Protein AF-A0A258CF89-F1 (afdb_monomer)

Mean predicted aligned error: 14.74 Å

Solvent-accessible surface area (backbone atoms only — not comparable to full-atom values): 4772 Å² total; per-residue (Å²): 102,67,69,55,54,36,55,48,31,49,58,51,29,56,51,30,65,74,50,88,49,64,69,54,34,51,52,31,48,53,50,35,51,56,40,50,49,53,45,50,52,57,46,48,70,60,36,79,81,58,75,94,79,82,87,82,87,82,77,84,88,84,78,74,97,66,81,81,76,82,76,80,78,85,125

pLDDT: mean 72.01, std 19.56, range [34.84, 94.19]

Radius of gyration: 20.52 Å; Cα contacts (8 Å, |Δi|>4): 23; chains: 1; bounding box: 36×60×37 Å

Structure (mmCIF, N/CA/C/O backbone):
data_AF-A0A258CF89-F1
#
_entry.id   AF-A0A258CF89-F1
#
loop_
_atom_site.group_PDB
_atom_site.id
_atom_site.type_symbol
_atom_site.label_atom_id
_atom_site.label_alt_id
_atom_site.label_comp_id
_atom_site.label_asym_id
_atom_site.label_entity_id
_atom_site.label_seq_id
_atom_site.pdbx_PDB_ins_code
_atom_site.Cartn_x
_atom_site.Cartn_y
_atom_site.Cartn_z
_atom_site.occupancy
_atom_site.B_iso_or_equiv
_atom_site.auth_seq_id
_atom_site.auth_comp_id
_atom_site.auth_asym_id
_atom_site.auth_atom_id
_atom_site.pdbx_PDB_model_num
ATOM 1 N N . ASN A 1 1 ? 5.458 10.282 -11.049 1.00 69.44 1 ASN A N 1
ATOM 2 C CA . ASN A 1 1 ? 6.423 9.148 -11.080 1.00 69.44 1 ASN A CA 1
ATOM 3 C C . ASN A 1 1 ? 5.852 7.971 -10.301 1.00 69.44 1 ASN A C 1
ATOM 5 O O . ASN A 1 1 ? 5.189 8.231 -9.311 1.00 69.44 1 ASN A O 1
ATOM 9 N N . ASP A 1 2 ? 6.099 6.711 -10.670 1.00 78.62 2 ASP A N 1
ATOM 10 C CA . ASP A 1 2 ? 5.525 5.554 -9.938 1.00 78.62 2 ASP A CA 1
ATOM 11 C C . ASP A 1 2 ? 5.856 5.579 -8.435 1.00 78.62 2 ASP A C 1
ATOM 13 O O . ASP A 1 2 ? 5.011 5.306 -7.587 1.00 78.62 2 ASP A O 1
ATOM 17 N N . LYS A 1 3 ? 7.060 6.052 -8.097 1.00 80.38 3 LYS A N 1
ATOM 18 C CA . LYS A 1 3 ? 7.498 6.326 -6.721 1.00 80.38 3 LYS A CA 1
ATOM 19 C C . LYS A 1 3 ? 6.601 7.326 -5.974 1.00 80.38 3 LYS A C 1
ATOM 21 O O . LYS A 1 3 ? 6.276 7.115 -4.816 1.00 80.38 3 LYS A O 1
ATOM 26 N N . GLU A 1 4 ? 6.181 8.392 -6.642 1.00 86.62 4 GLU A N 1
ATOM 27 C CA . GLU A 1 4 ? 5.327 9.448 -6.080 1.00 86.62 4 GLU A CA 1
ATOM 28 C C . GLU A 1 4 ? 3.880 8.963 -5.885 1.00 86.62 4 GLU A C 1
ATOM 30 O O . GLU A 1 4 ? 3.220 9.320 -4.909 1.00 86.62 4 GLU A O 1
ATOM 35 N N . ALA A 1 5 ? 3.402 8.089 -6.778 1.00 85.12 5 ALA A N 1
ATOM 36 C CA . ALA A 1 5 ? 2.105 7.432 -6.632 1.00 85.12 5 ALA A CA 1
ATOM 37 C C . ALA A 1 5 ? 2.081 6.492 -5.413 1.00 85.12 5 ALA A C 1
ATOM 39 O O . ALA A 1 5 ? 1.105 6.487 -4.665 1.00 85.12 5 ALA A O 1
ATOM 40 N N . ILE A 1 6 ? 3.172 5.755 -5.168 1.00 88.69 6 ILE A N 1
ATOM 41 C CA . ILE A 1 6 ? 3.325 4.907 -3.975 1.00 88.69 6 ILE A CA 1
ATOM 42 C C . ILE A 1 6 ? 3.404 5.753 -2.704 1.00 88.69 6 ILE A C 1
ATOM 44 O O . ILE A 1 6 ? 2.689 5.469 -1.750 1.00 88.69 6 ILE A O 1
ATOM 48 N N . GLU A 1 7 ? 4.222 6.809 -2.684 1.00 91.00 7 GLU A N 1
ATOM 49 C CA . GLU A 1 7 ? 4.323 7.709 -1.523 1.00 91.00 7 GLU A CA 1
ATOM 50 C C . GLU A 1 7 ? 2.963 8.341 -1.178 1.00 91.00 7 GLU A C 1
ATOM 52 O O . GLU A 1 7 ? 2.591 8.426 -0.006 1.00 91.00 7 GLU A O 1
ATOM 57 N N . THR A 1 8 ? 2.173 8.693 -2.195 1.00 91.81 8 THR A N 1
ATOM 58 C CA . THR A 1 8 ? 0.799 9.178 -2.009 1.00 91.81 8 THR A CA 1
ATOM 59 C C . THR A 1 8 ? -0.110 8.092 -1.429 1.00 91.81 8 THR A C 1
ATOM 61 O O . THR A 1 8 ? -0.789 8.338 -0.434 1.00 91.81 8 THR A O 1
ATOM 64 N N . ALA A 1 9 ? -0.095 6.880 -1.994 1.00 89.31 9 ALA A N 1
ATOM 65 C CA . ALA A 1 9 ? -0.908 5.761 -1.515 1.00 89.31 9 ALA A CA 1
ATOM 66 C C . ALA A 1 9 ? -0.577 5.373 -0.062 1.00 89.31 9 ALA A C 1
ATOM 68 O O . ALA A 1 9 ? -1.487 5.086 0.715 1.00 89.31 9 ALA A O 1
ATOM 69 N N . ILE A 1 10 ? 0.702 5.428 0.331 1.00 91.06 10 ILE A N 1
ATOM 70 C CA . ILE A 1 10 ? 1.144 5.222 1.718 1.00 91.06 10 ILE A CA 1
ATOM 71 C C . ILE A 1 10 ? 0.540 6.293 2.628 1.00 91.06 10 ILE A C 1
ATOM 73 O O . ILE A 1 10 ? -0.094 5.958 3.627 1.00 91.06 10 ILE A O 1
ATOM 77 N N . GLY A 1 11 ? 0.673 7.575 2.273 1.00 93.75 11 GLY A N 1
ATOM 78 C CA . GLY A 1 11 ? 0.138 8.669 3.086 1.00 93.75 11 GLY A CA 1
ATOM 79 C C . GLY A 1 11 ? -1.390 8.643 3.214 1.00 93.75 11 GLY A C 1
ATOM 80 O O . GLY A 1 11 ? -1.940 9.021 4.250 1.00 93.75 11 GLY A O 1
ATOM 81 N N . GLU A 1 12 ? -2.099 8.189 2.181 1.00 90.62 12 GLU A N 1
ATOM 82 C CA . GLU A 1 12 ? -3.549 7.990 2.231 1.00 90.62 12 GLU A CA 1
ATOM 83 C C . GLU A 1 12 ? -3.946 6.789 3.095 1.00 90.62 12 GLU A C 1
ATOM 85 O O . GLU A 1 12 ? -4.879 6.903 3.889 1.00 90.62 12 GLU A O 1
ATOM 90 N N . LEU A 1 13 ? -3.223 5.670 3.000 1.00 91.19 13 LEU A N 1
ATOM 91 C CA . LEU A 1 13 ? -3.441 4.504 3.853 1.00 91.19 13 LEU A CA 1
ATOM 92 C C . LEU A 1 13 ? -3.176 4.834 5.330 1.00 91.19 13 LEU A C 1
ATOM 94 O O . LEU A 1 13 ? -3.978 4.481 6.189 1.00 91.19 13 LEU A O 1
ATOM 98 N N . GLU A 1 14 ? -2.112 5.577 5.640 1.00 92.62 14 GLU A N 1
ATOM 99 C CA . GLU A 1 14 ? -1.823 6.036 7.005 1.00 92.62 14 GLU A CA 1
ATOM 100 C C . GLU A 1 14 ? -2.937 6.919 7.580 1.00 92.62 14 GLU A C 1
ATOM 102 O O . GLU A 1 14 ? -3.238 6.847 8.774 1.00 92.62 14 GLU A O 1
ATOM 107 N N . LYS A 1 15 ? -3.554 7.769 6.751 1.00 92.62 15 LYS A N 1
ATOM 108 C CA . LYS A 1 15 ? -4.713 8.573 7.159 1.00 92.62 15 LYS A CA 1
ATOM 109 C C . LYS A 1 15 ? -5.946 7.698 7.380 1.00 92.62 15 LYS A C 1
ATOM 111 O O . LYS A 1 15 ? -6.613 7.876 8.394 1.00 92.62 15 LYS A O 1
ATOM 116 N N . ALA A 1 16 ? -6.204 6.741 6.490 1.00 92.56 16 ALA A N 1
ATOM 117 C CA . ALA A 1 16 ? -7.327 5.813 6.610 1.00 92.56 16 ALA A CA 1
ATOM 118 C C . ALA A 1 16 ? -7.222 4.940 7.875 1.00 92.56 16 ALA A C 1
ATOM 120 O O . ALA A 1 16 ? -8.207 4.777 8.587 1.00 92.56 16 ALA A O 1
ATOM 121 N N . ILE A 1 17 ? -6.017 4.461 8.216 1.00 92.31 17 ILE A N 1
ATOM 122 C CA . ILE A 1 17 ? -5.755 3.659 9.428 1.00 92.31 17 ILE A CA 1
ATOM 123 C C . ILE A 1 17 ? -5.969 4.467 10.718 1.00 92.31 17 ILE A C 1
ATOM 125 O O . ILE A 1 17 ? -6.324 3.901 11.748 1.00 92.31 17 ILE A O 1
ATOM 129 N N . LYS A 1 18 ? -5.762 5.790 10.681 1.00 92.62 18 LYS A N 1
ATOM 130 C CA . 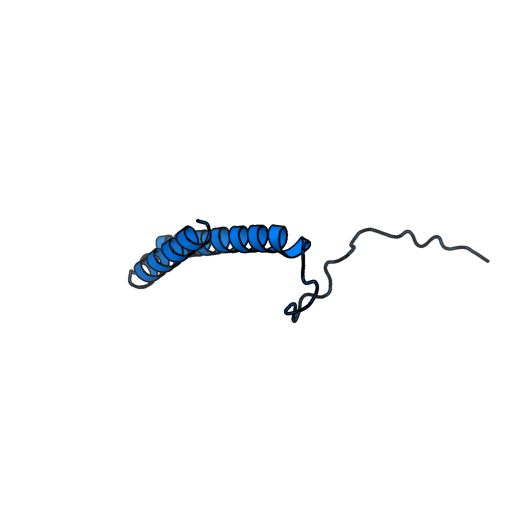LYS A 1 18 ? -6.091 6.688 11.805 1.00 92.62 18 LYS A CA 1
ATOM 131 C C . LYS A 1 18 ? -7.595 6.949 11.927 1.00 92.62 18 LYS A C 1
ATOM 133 O O . LYS A 1 18 ? -8.042 7.432 12.966 1.00 92.62 18 LYS A O 1
ATOM 138 N N . GLY A 1 19 ? -8.348 6.682 10.863 1.00 89.19 19 GLY A N 1
ATOM 139 C CA . GLY A 1 19 ? -9.800 6.625 10.875 1.00 89.19 19 GLY A CA 1
ATOM 140 C C . GLY A 1 19 ? -10.306 5.272 11.370 1.00 89.19 19 GLY A C 1
ATOM 141 O O . GLY A 1 19 ? -9.578 4.483 11.965 1.00 89.19 19 GLY A O 1
ATOM 142 N N . ASN A 1 20 ? -11.587 5.004 11.125 1.00 85.19 20 ASN A N 1
ATOM 143 C CA . ASN A 1 20 ? -12.232 3.764 11.562 1.00 85.19 20 ASN A CA 1
ATOM 144 C C . ASN A 1 20 ? -13.094 3.126 10.458 1.00 85.19 20 ASN A C 1
ATOM 146 O O . ASN A 1 20 ? -13.958 2.296 10.750 1.00 85.19 20 ASN A O 1
ATOM 150 N N . ASP A 1 21 ? -12.874 3.526 9.200 1.00 92.06 21 ASP A N 1
ATOM 151 C CA . ASP A 1 21 ? -13.560 2.974 8.033 1.00 92.06 21 ASP A CA 1
ATOM 152 C C . ASP A 1 21 ? -12.742 1.824 7.439 1.00 92.06 21 ASP A C 1
ATOM 154 O O . ASP A 1 21 ? -11.740 2.005 6.746 1.00 92.06 21 ASP A O 1
ATOM 158 N N . LYS A 1 22 ? -13.197 0.605 7.728 1.00 89.62 22 LYS A N 1
ATOM 159 C CA . LYS A 1 22 ? -12.587 -0.624 7.223 1.00 89.62 22 LYS A CA 1
ATOM 160 C C . LYS A 1 22 ? -12.566 -0.673 5.691 1.00 89.62 22 LYS A C 1
ATOM 162 O O . LYS A 1 22 ? -11.580 -1.130 5.121 1.00 89.62 22 LYS A O 1
ATOM 167 N N . SER A 1 23 ? -13.619 -0.188 5.036 1.00 93.38 23 SER A N 1
ATOM 168 C CA . SER A 1 23 ? -13.740 -0.217 3.574 1.00 93.38 23 SER A CA 1
ATOM 169 C C . S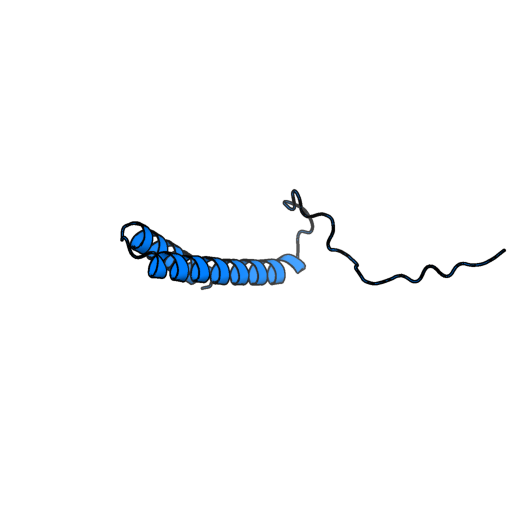ER A 1 23 ? -12.712 0.712 2.934 1.00 93.38 23 SER A C 1
ATOM 171 O O . SER A 1 23 ? -12.107 0.376 1.917 1.00 93.38 23 SER A O 1
ATOM 173 N N . GLU A 1 24 ? -12.477 1.868 3.557 1.00 91.38 24 GLU A N 1
ATOM 174 C CA . GLU A 1 24 ? -11.459 2.818 3.112 1.00 91.38 24 GLU A CA 1
ATOM 175 C C . GLU A 1 24 ? -10.046 2.241 3.279 1.00 91.38 24 GLU A C 1
ATOM 177 O O . GLU A 1 24 ? -9.250 2.283 2.340 1.00 91.38 24 GLU A O 1
ATOM 182 N N . ILE A 1 25 ? -9.749 1.624 4.427 1.00 92.25 25 ILE 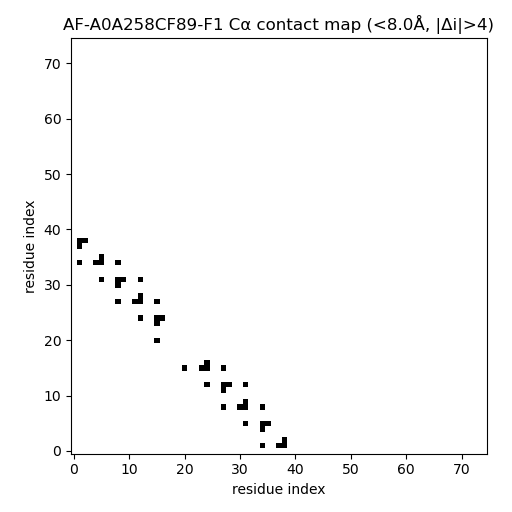A N 1
ATOM 183 C CA . ILE A 1 25 ? -8.459 0.960 4.675 1.00 92.25 25 ILE A CA 1
ATOM 184 C C . ILE A 1 25 ? -8.216 -0.159 3.654 1.00 92.25 25 ILE A C 1
ATOM 186 O O . ILE A 1 25 ? -7.123 -0.249 3.091 1.00 92.25 25 ILE A O 1
ATOM 190 N N . GLU A 1 26 ? -9.221 -0.991 3.374 1.00 92.88 26 GLU A N 1
ATOM 191 C CA . GLU A 1 26 ? -9.124 -2.068 2.382 1.00 92.88 26 GLU A CA 1
ATOM 192 C C . GLU A 1 26 ? -8.872 -1.516 0.972 1.00 92.88 26 GLU A C 1
ATOM 194 O O . GLU A 1 26 ? -7.963 -1.985 0.281 1.00 92.88 26 GLU A O 1
ATOM 199 N N . ALA A 1 27 ? -9.599 -0.472 0.566 1.00 94.19 27 ALA A N 1
ATOM 200 C CA . ALA A 1 27 ? -9.417 0.167 -0.734 1.00 94.19 27 ALA A CA 1
ATOM 201 C C . ALA A 1 27 ? -8.015 0.780 -0.891 1.00 94.19 27 ALA A C 1
ATOM 203 O O . ALA A 1 27 ? -7.358 0.576 -1.915 1.00 94.19 27 ALA A O 1
ATOM 204 N N . LYS A 1 28 ? -7.519 1.497 0.128 1.00 92.12 28 LYS A N 1
ATOM 205 C CA . LYS A 1 28 ? -6.174 2.098 0.110 1.00 92.12 28 LYS A CA 1
ATOM 206 C C . LYS A 1 28 ? -5.067 1.044 0.161 1.00 92.12 28 LYS A C 1
ATOM 208 O O . LYS A 1 28 ? -4.045 1.205 -0.501 1.00 92.12 28 LYS A O 1
ATOM 213 N N . THR A 1 29 ? -5.291 -0.065 0.865 1.00 91.69 29 THR A N 1
ATOM 214 C CA . THR A 1 29 ? -4.364 -1.207 0.886 1.00 91.69 29 THR A CA 1
ATOM 215 C C . THR A 1 29 ? -4.248 -1.845 -0.499 1.00 91.69 29 THR A C 1
ATOM 217 O O . THR A 1 29 ? -3.141 -2.059 -0.988 1.00 91.69 29 THR A O 1
ATOM 220 N N . GLN A 1 30 ? -5.376 -2.088 -1.175 1.00 92.88 30 GLN A N 1
ATOM 221 C CA . GLN A 1 30 ? -5.388 -2.608 -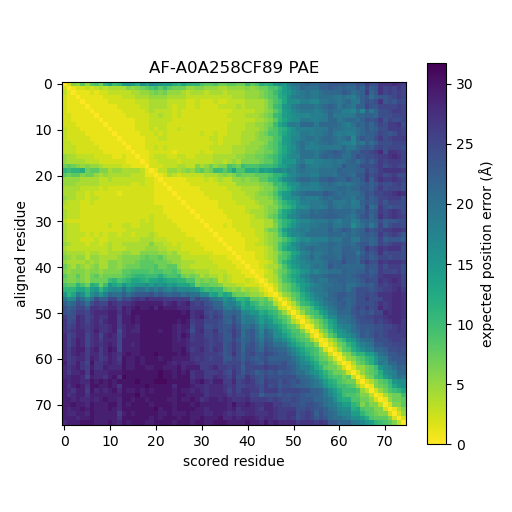2.547 1.00 92.88 30 GLN A CA 1
ATOM 222 C C . GLN A 1 30 ? -4.682 -1.657 -3.524 1.00 92.88 30 GLN A C 1
ATOM 224 O O . GLN A 1 30 ? -3.868 -2.096 -4.337 1.00 92.88 30 GLN A O 1
ATOM 229 N N . ALA A 1 31 ? -4.928 -0.349 -3.405 1.00 90.12 31 ALA A N 1
ATOM 230 C CA . ALA A 1 31 ? -4.259 0.660 -4.223 1.00 90.12 31 ALA A CA 1
ATOM 231 C C . ALA A 1 31 ? -2.731 0.662 -4.021 1.00 90.12 31 ALA A C 1
ATOM 233 O O . ALA A 1 31 ? -1.981 0.731 -4.996 1.00 90.12 31 ALA A O 1
ATOM 234 N N . LEU A 1 32 ? -2.261 0.529 -2.775 1.00 90.06 32 LEU A N 1
ATOM 235 C CA . LEU A 1 32 ? -0.833 0.450 -2.460 1.00 90.06 32 LEU A CA 1
ATOM 236 C C . LEU A 1 32 ? -0.174 -0.801 -3.061 1.00 90.06 32 LEU A C 1
ATOM 238 O O . LEU A 1 32 ? 0.925 -0.710 -3.613 1.00 90.06 32 LEU A O 1
ATOM 242 N N . ILE A 1 33 ? -0.847 -1.953 -2.991 1.00 88.81 33 ILE A N 1
ATOM 243 C CA . ILE A 1 33 ? -0.361 -3.208 -3.584 1.00 88.81 33 ILE A CA 1
ATOM 244 C C . ILE A 1 33 ? -0.216 -3.055 -5.102 1.00 88.81 33 ILE A C 1
ATOM 246 O O . ILE A 1 33 ? 0.850 -3.342 -5.644 1.00 88.81 33 ILE A O 1
ATOM 250 N N . GLN A 1 34 ? -1.243 -2.541 -5.783 1.00 88.62 34 GLN A N 1
ATOM 251 C CA . GLN A 1 34 ? -1.216 -2.340 -7.237 1.00 88.62 34 GLN A CA 1
ATOM 252 C C . GLN A 1 34 ? -0.128 -1.352 -7.673 1.00 88.62 34 GLN A C 1
ATOM 254 O O . GLN A 1 34 ? 0.558 -1.575 -8.672 1.00 88.62 3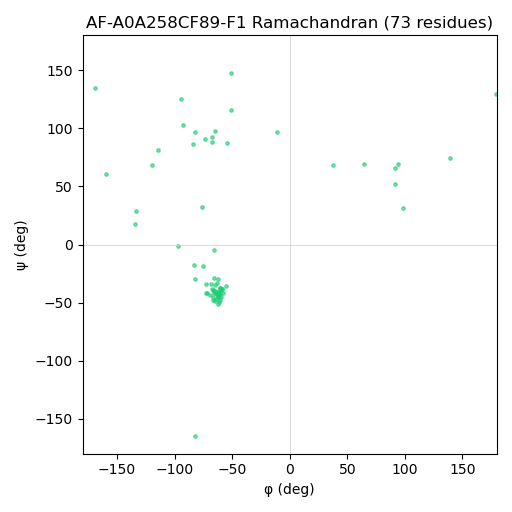4 GLN A O 1
ATOM 259 N N . ALA A 1 35 ? 0.058 -0.262 -6.926 1.00 87.12 35 ALA A N 1
ATOM 260 C CA . ALA A 1 35 ? 1.121 0.699 -7.202 1.00 87.12 35 ALA A CA 1
ATOM 261 C C . ALA A 1 35 ? 2.512 0.065 -7.018 1.00 87.12 35 ALA A C 1
ATOM 263 O O . ALA A 1 35 ? 3.405 0.277 -7.839 1.00 87.12 35 ALA A O 1
ATOM 264 N N . SER A 1 36 ? 2.678 -0.767 -5.985 1.00 83.75 36 SER A N 1
ATOM 265 C CA . SER A 1 36 ? 3.931 -1.479 -5.705 1.00 83.75 36 SER A CA 1
ATOM 266 C C . SER A 1 36 ? 4.264 -2.523 -6.774 1.00 83.75 36 SER A C 1
ATOM 268 O O . SER A 1 36 ? 5.422 -2.632 -7.173 1.00 83.75 36 SER A O 1
ATOM 270 N N . GLN A 1 37 ? 3.261 -3.248 -7.280 1.00 86.06 37 GLN A N 1
ATOM 271 C CA . GLN A 1 37 ? 3.424 -4.197 -8.388 1.00 86.06 37 GLN A CA 1
ATOM 272 C C . GLN A 1 37 ? 3.922 -3.496 -9.652 1.00 86.06 37 GLN A C 1
ATOM 274 O O . GLN A 1 37 ? 4.927 -3.909 -10.220 1.00 86.06 37 GLN A O 1
ATOM 279 N N . LYS A 1 38 ? 3.306 -2.369 -10.029 1.00 85.25 38 LYS A N 1
ATOM 280 C CA . LYS A 1 38 ? 3.755 -1.579 -11.185 1.00 85.25 38 LYS A CA 1
ATOM 281 C C . LYS A 1 38 ? 5.193 -1.088 -11.044 1.00 85.25 38 LYS A C 1
ATOM 283 O O . LYS A 1 38 ? 5.938 -1.102 -12.019 1.00 85.25 38 LYS A O 1
ATOM 288 N N . LEU A 1 39 ? 5.606 -0.672 -9.844 1.00 82.56 39 LEU A N 1
ATOM 289 C CA . LEU A 1 39 ? 7.000 -0.295 -9.605 1.00 82.56 39 LEU A CA 1
ATOM 290 C C . LEU A 1 39 ? 7.937 -1.498 -9.749 1.00 82.56 39 LEU A C 1
ATOM 292 O O . LEU A 1 39 ? 9.007 -1.352 -10.331 1.00 82.56 39 LEU A O 1
ATOM 296 N N . MET A 1 40 ? 7.553 -2.668 -9.236 1.00 81.81 40 MET A N 1
ATOM 297 C CA . MET A 1 40 ? 8.337 -3.896 -9.373 1.00 81.81 40 MET A CA 1
ATOM 298 C C . MET A 1 40 ? 8.483 -4.308 -10.840 1.00 81.81 40 MET A C 1
ATOM 300 O O . MET A 1 40 ? 9.596 -4.584 -11.271 1.00 81.81 40 MET A O 1
ATOM 304 N N . GLU A 1 41 ? 7.404 -4.255 -11.621 1.00 80.88 41 GLU A N 1
ATOM 305 C CA . GLU A 1 41 ? 7.418 -4.509 -13.066 1.00 80.88 41 GLU A CA 1
ATOM 306 C C . GLU A 1 41 ? 8.302 -3.495 -13.808 1.00 80.88 41 GLU A C 1
ATOM 308 O O . GLU A 1 41 ? 9.137 -3.874 -14.628 1.00 80.88 41 GLU A O 1
ATOM 313 N N . ALA A 1 42 ? 8.192 -2.203 -13.479 1.00 78.06 42 ALA A N 1
ATOM 314 C CA . ALA A 1 42 ? 9.027 -1.153 -14.064 1.00 78.06 42 ALA A CA 1
ATOM 315 C C . ALA A 1 42 ? 10.515 -1.301 -13.687 1.00 78.06 42 ALA A C 1
ATOM 317 O O . ALA A 1 42 ? 11.399 -1.005 -14.496 1.00 78.06 42 ALA A O 1
ATOM 318 N N . GLN A 1 43 ? 10.803 -1.769 -12.470 1.00 71.81 43 GLN A N 1
ATOM 319 C CA . GLN A 1 43 ? 12.154 -2.073 -11.996 1.00 71.81 43 GLN A CA 1
ATOM 320 C C . GLN A 1 43 ? 12.703 -3.343 -12.650 1.00 71.81 43 GLN A C 1
ATOM 322 O O . GLN A 1 43 ? 13.850 -3.329 -13.078 1.00 71.81 43 GLN A O 1
ATOM 327 N N . GLN A 1 44 ? 11.909 -4.407 -12.804 1.00 70.75 44 GLN A N 1
ATOM 328 C CA . GLN A 1 44 ? 12.305 -5.628 -13.517 1.00 70.75 44 GLN A CA 1
ATOM 329 C C . GLN A 1 44 ? 12.559 -5.359 -15.003 1.00 70.75 44 GLN A C 1
ATOM 331 O O . GLN A 1 44 ? 13.565 -5.816 -15.540 1.00 70.75 44 GLN A O 1
ATOM 336 N N . ALA A 1 45 ? 11.720 -4.548 -15.651 1.00 66.31 45 ALA A N 1
ATOM 337 C CA . ALA A 1 45 ? 11.930 -4.122 -17.034 1.00 66.31 45 ALA A CA 1
ATOM 338 C C . ALA A 1 45 ? 13.221 -3.298 -17.206 1.00 66.31 45 ALA A C 1
ATOM 340 O O . ALA A 1 45 ? 13.852 -3.349 -18.260 1.00 66.31 45 ALA A O 1
ATOM 341 N N . LYS A 1 46 ? 13.652 -2.563 -16.170 1.00 59.06 46 LYS A N 1
ATOM 342 C CA . LYS A 1 46 ? 14.968 -1.897 -16.132 1.00 59.06 46 LYS A CA 1
ATOM 343 C C . LYS A 1 46 ? 16.118 -2.821 -15.709 1.00 59.06 46 LYS A C 1
ATOM 345 O O . LYS A 1 46 ? 17.245 -2.595 -16.138 1.00 59.06 46 LYS A O 1
ATOM 350 N N . GLY A 1 47 ? 15.846 -3.834 -14.888 1.00 52.31 47 GLY A N 1
ATOM 351 C CA . GLY A 1 47 ? 16.810 -4.786 -14.327 1.00 52.31 47 GLY A CA 1
ATOM 352 C C . GLY A 1 47 ? 17.164 -5.953 -15.252 1.00 52.31 47 GLY A C 1
ATOM 353 O O . GLY A 1 47 ? 18.222 -6.549 -15.103 1.00 52.31 47 GLY A O 1
ATOM 354 N N . GLN A 1 48 ? 16.373 -6.236 -16.292 1.00 47.25 48 GLN A N 1
ATOM 355 C CA . GLN A 1 48 ? 16.768 -7.197 -17.337 1.00 47.25 48 GLN A CA 1
ATOM 356 C C . GLN A 1 48 ? 17.982 -6.743 -18.177 1.00 47.25 48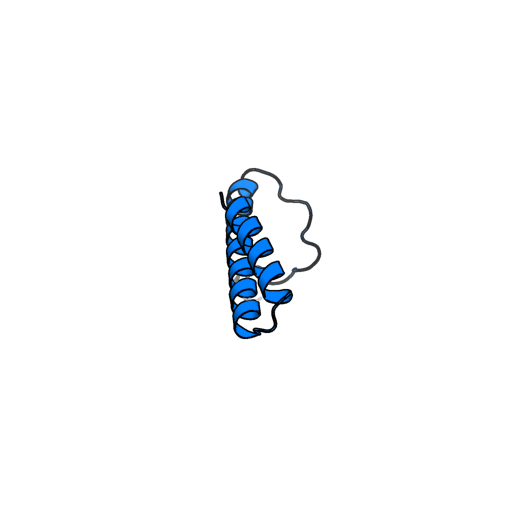 GLN A C 1
ATOM 358 O O . GLN A 1 48 ? 18.487 -7.517 -18.986 1.00 47.25 48 GLN A O 1
ATOM 363 N N . ALA A 1 49 ? 18.498 -5.526 -17.962 1.00 47.09 49 ALA A N 1
ATOM 364 C CA . ALA A 1 49 ? 19.774 -5.069 -18.515 1.00 47.09 49 ALA A CA 1
ATOM 365 C C . ALA A 1 49 ? 20.967 -5.198 -17.540 1.00 47.09 49 ALA A C 1
ATOM 367 O O . ALA A 1 49 ? 22.093 -4.878 -17.918 1.00 47.09 49 ALA A O 1
ATOM 368 N N . GLY A 1 50 ? 20.767 -5.674 -16.308 1.00 41.31 50 GLY A N 1
ATOM 369 C CA . GLY A 1 50 ? 21.861 -5.883 -15.368 1.00 41.31 50 GLY A CA 1
ATOM 370 C C . GLY A 1 50 ? 21.383 -6.402 -14.019 1.00 41.31 50 GLY A C 1
ATOM 371 O O . GLY A 1 50 ? 20.530 -5.786 -13.391 1.00 41.31 50 GLY A O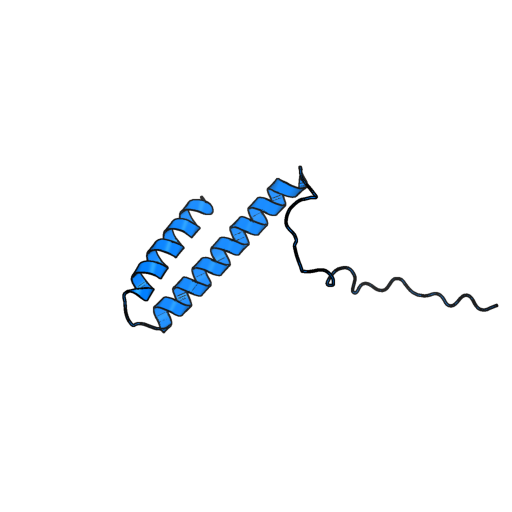 1
ATOM 372 N N . ASP A 1 51 ? 22.025 -7.477 -13.569 1.00 34.84 51 ASP A N 1
ATOM 373 C CA . ASP A 1 51 ? 21.934 -8.039 -12.217 1.00 34.84 51 ASP A CA 1
ATOM 374 C C . ASP A 1 51 ? 20.860 -9.121 -12.004 1.00 34.84 51 ASP A C 1
ATOM 376 O O . ASP A 1 51 ? 19.918 -9.019 -11.219 1.00 34.84 51 ASP A O 1
ATOM 380 N N . ALA A 1 52 ? 21.076 -10.249 -12.687 1.00 42.34 52 ALA A N 1
ATOM 381 C CA . ALA A 1 52 ? 20.708 -11.547 -12.145 1.00 42.34 52 ALA A CA 1
ATOM 382 C C . ALA A 1 52 ? 21.612 -11.842 -10.937 1.00 42.34 52 ALA A C 1
ATOM 384 O O . ALA A 1 52 ? 22.702 -12.386 -11.097 1.00 42.34 52 ALA A O 1
ATOM 385 N N . GLY A 1 53 ? 21.162 -11.485 -9.736 1.00 45.41 53 GLY A N 1
ATOM 386 C CA . GLY A 1 53 ? 21.747 -12.030 -8.516 1.00 45.41 53 GLY A CA 1
ATOM 387 C C . GLY A 1 53 ? 21.929 -11.045 -7.379 1.00 45.41 53 GLY A C 1
ATOM 388 O O . GLY A 1 53 ? 23.055 -10.748 -7.027 1.00 45.41 53 GLY A O 1
ATOM 389 N N . GLN A 1 54 ? 20.845 -10.667 -6.709 1.00 42.91 54 GLN A N 1
ATOM 390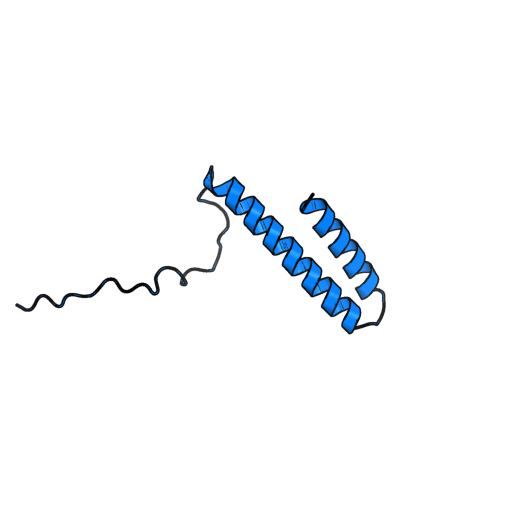 C CA . GLN A 1 54 ? 20.772 -10.798 -5.254 1.00 42.91 54 GLN A CA 1
ATOM 391 C C . GLN A 1 54 ? 19.322 -10.550 -4.824 1.00 42.91 54 GLN A C 1
ATOM 393 O O . GLN A 1 54 ? 18.706 -9.574 -5.235 1.00 42.91 54 GLN A O 1
ATOM 398 N N . GLN A 1 55 ? 18.813 -11.406 -3.936 1.00 43.69 55 GLN A N 1
ATOM 399 C CA . GLN A 1 55 ? 17.549 -11.250 -3.203 1.00 43.69 55 GLN A CA 1
ATOM 400 C C . GLN A 1 55 ? 16.284 -11.853 -3.845 1.00 43.69 55 GLN A C 1
ATOM 402 O O . GLN A 1 55 ? 15.225 -11.237 -3.883 1.00 43.69 55 GLN A O 1
ATOM 407 N N . ALA A 1 56 ? 16.362 -13.134 -4.212 1.00 41.19 56 ALA A N 1
ATOM 408 C CA . ALA A 1 56 ? 15.226 -14.053 -4.113 1.0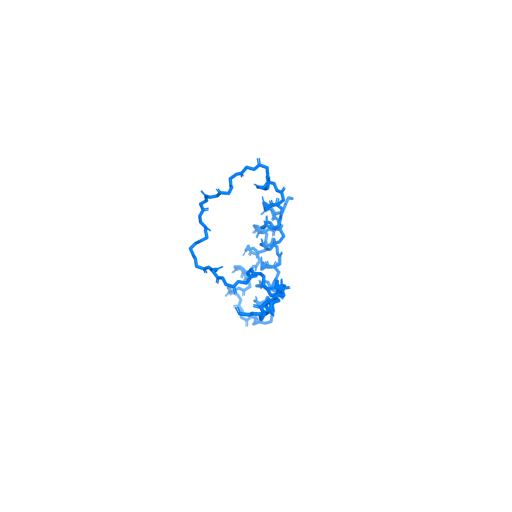0 41.19 56 ALA A CA 1
ATOM 409 C C . ALA A 1 56 ? 15.564 -15.126 -3.066 1.00 41.19 56 ALA A C 1
ATOM 411 O O . ALA A 1 56 ? 16.041 -16.212 -3.374 1.00 41.19 56 ALA A O 1
ATOM 412 N N . GLY A 1 57 ? 15.383 -14.783 -1.791 1.00 48.75 57 GLY A N 1
ATOM 413 C CA . GLY A 1 57 ? 15.272 -15.785 -0.740 1.00 48.75 57 GLY A CA 1
ATOM 414 C C . GLY A 1 57 ? 13.835 -16.291 -0.711 1.00 48.75 57 GLY A C 1
ATOM 415 O O . GLY A 1 57 ? 12.993 -15.646 -0.097 1.00 48.75 57 GLY A O 1
ATOM 416 N N . GLY A 1 58 ? 13.584 -17.428 -1.364 1.00 48.38 58 GLY A N 1
ATOM 417 C CA . GLY A 1 58 ? 12.403 -18.261 -1.125 1.00 48.38 58 GLY A CA 1
ATOM 418 C C . GLY A 1 58 ? 11.196 -18.013 -2.030 1.00 48.38 58 GLY A C 1
ATOM 419 O O . GLY A 1 58 ? 10.161 -17.564 -1.555 1.00 48.38 58 GLY A O 1
ATOM 420 N N . ALA A 1 59 ? 11.319 -18.366 -3.307 1.00 46.25 59 ALA A N 1
ATOM 421 C CA . ALA A 1 59 ? 10.223 -18.893 -4.127 1.00 46.25 59 ALA A CA 1
ATOM 422 C C . ALA A 1 59 ? 10.851 -19.637 -5.316 1.00 46.25 59 ALA A C 1
ATOM 424 O O . ALA A 1 59 ? 10.717 -19.248 -6.473 1.00 46.25 59 ALA A O 1
ATOM 425 N N . ASP A 1 60 ? 11.630 -20.663 -4.969 1.00 50.56 60 ASP A N 1
ATOM 426 C CA . ASP A 1 60 ? 11.801 -21.845 -5.813 1.00 50.56 60 ASP A CA 1
ATOM 427 C C . ASP A 1 60 ? 10.395 -22.358 -6.187 1.00 50.56 60 ASP A C 1
ATOM 429 O O . ASP A 1 60 ? 9.484 -22.273 -5.359 1.00 50.56 60 ASP A O 1
ATOM 433 N N . ASP A 1 61 ? 10.252 -22.934 -7.382 1.00 51.94 61 ASP A N 1
ATOM 434 C CA . ASP A 1 61 ? 9.166 -23.870 -7.742 1.00 51.94 61 ASP A CA 1
ATOM 435 C C . ASP A 1 61 ? 7.924 -23.352 -8.507 1.00 51.94 61 ASP A C 1
ATOM 437 O O . ASP A 1 61 ? 6.835 -23.914 -8.394 1.00 51.94 61 ASP A O 1
ATOM 441 N N . VAL A 1 62 ? 8.054 -22.324 -9.360 1.00 48.25 62 VAL A N 1
ATOM 442 C CA . VAL A 1 62 ? 7.041 -22.070 -10.422 1.00 48.25 62 VAL A CA 1
ATOM 443 C C . VAL A 1 62 ? 7.668 -21.803 -11.795 1.00 48.25 62 VAL A C 1
ATOM 445 O O . VAL A 1 62 ? 7.121 -21.078 -12.626 1.00 48.25 62 VAL A O 1
ATOM 448 N N . VAL A 1 63 ? 8.843 -22.389 -12.024 1.00 47.94 63 VAL A N 1
ATOM 449 C CA . VAL A 1 63 ? 9.478 -22.472 -13.342 1.00 47.94 63 VAL A CA 1
ATOM 450 C C . VAL A 1 63 ? 9.089 -23.818 -13.954 1.00 47.94 63 VAL A C 1
ATOM 452 O O . VAL A 1 63 ? 9.279 -24.857 -13.331 1.00 47.94 63 VAL A O 1
ATOM 455 N N . ASP A 1 64 ? 8.530 -23.763 -15.160 1.00 55.75 64 ASP A N 1
ATOM 456 C CA . ASP A 1 64 ? 8.277 -24.883 -16.073 1.00 55.75 64 ASP A CA 1
ATOM 457 C C . ASP A 1 64 ? 7.279 -25.965 -15.644 1.00 55.75 64 ASP A C 1
ATOM 459 O O . ASP A 1 64 ? 7.570 -27.154 -15.548 1.00 55.75 64 ASP A O 1
ATOM 463 N N . ALA A 1 65 ? 6.007 -25.566 -15.599 1.00 52.53 65 ALA A N 1
ATOM 464 C CA . ALA A 1 65 ? 4.904 -26.460 -15.954 1.00 52.53 65 ALA A CA 1
ATOM 465 C C . ALA A 1 65 ? 4.764 -26.653 -17.489 1.00 52.53 65 ALA A C 1
ATOM 467 O O . ALA A 1 65 ? 3.654 -26.841 -17.982 1.00 52.53 65 ALA A O 1
ATOM 468 N N . GLU A 1 66 ? 5.863 -26.620 -18.252 1.00 51.59 66 GLU A N 1
ATOM 469 C CA . GLU A 1 66 ? 5.897 -26.899 -19.696 1.00 51.59 66 GLU A CA 1
ATOM 470 C C . GLU A 1 66 ? 6.814 -28.096 -20.003 1.00 51.59 66 GLU A C 1
ATOM 472 O O . GLU A 1 66 ? 7.871 -27.987 -20.602 1.00 51.59 66 GLU A O 1
ATOM 477 N N . PHE A 1 67 ? 6.373 -29.277 -19.567 1.00 54.84 67 PHE A N 1
ATOM 478 C CA . PHE A 1 67 ? 6.295 -30.481 -20.404 1.00 54.84 67 PHE A CA 1
ATOM 479 C C . PHE A 1 67 ? 7.432 -30.708 -21.431 1.00 54.84 67 PHE A C 1
ATOM 481 O O . PHE A 1 67 ? 7.185 -30.726 -22.638 1.00 54.84 67 PHE A O 1
ATOM 488 N N . GLU A 1 68 ? 8.657 -31.000 -20.984 1.00 50.69 68 GLU A N 1
ATOM 489 C CA . GLU A 1 68 ? 9.642 -31.656 -21.854 1.00 50.69 68 GLU A CA 1
ATOM 490 C C . GLU A 1 68 ? 9.408 -33.175 -21.816 1.00 50.69 68 GLU A C 1
ATOM 492 O O . GLU A 1 68 ? 9.911 -33.920 -20.978 1.00 50.69 68 GLU A O 1
ATOM 497 N N . GLU A 1 69 ? 8.492 -33.576 -22.698 1.00 56.38 69 GLU A N 1
ATOM 498 C CA . GLU A 1 69 ? 8.231 -34.908 -23.242 1.00 56.38 69 GLU A CA 1
ATOM 499 C C . GLU A 1 69 ? 9.322 -35.951 -22.915 1.00 56.38 69 GLU A C 1
ATOM 501 O O . GLU A 1 69 ? 10.313 -36.094 -23.634 1.00 56.38 69 GLU A O 1
ATOM 506 N N . VAL A 1 70 ? 9.104 -36.751 -21.862 1.00 58.72 70 VAL A N 1
ATOM 507 C CA . VAL A 1 70 ? 9.856 -37.994 -21.647 1.00 58.72 70 VAL A CA 1
ATOM 508 C C . VAL A 1 70 ? 9.448 -38.956 -22.760 1.00 58.72 70 VAL A C 1
ATOM 510 O O . VAL A 1 70 ? 8.494 -39.726 -22.639 1.00 58.72 70 VAL A O 1
ATOM 513 N N . LYS A 1 71 ? 10.151 -38.885 -23.891 1.00 57.12 71 LYS A N 1
ATOM 514 C CA . LYS A 1 71 ? 10.185 -39.982 -24.848 1.00 57.12 71 LYS A CA 1
ATOM 515 C C . LYS A 1 71 ? 10.882 -41.142 -24.144 1.00 57.12 71 LYS A C 1
ATOM 517 O O . LYS A 1 71 ? 12.104 -41.186 -24.054 1.00 57.12 71 LYS A O 1
ATOM 522 N N . ASP A 1 72 ? 10.067 -42.047 -23.608 1.00 54.28 72 ASP A N 1
ATOM 523 C CA . ASP A 1 72 ? 10.453 -43.410 -23.254 1.00 54.28 72 ASP A CA 1
ATOM 524 C C . ASP A 1 72 ? 11.073 -44.079 -24.492 1.00 54.28 72 ASP A C 1
ATOM 526 O O . ASP A 1 72 ? 10.390 -44.738 -25.287 1.00 54.28 72 ASP A O 1
ATOM 530 N N . ASP A 1 73 ? 12.382 -43.912 -24.672 1.00 51.28 73 ASP A N 1
ATOM 531 C CA . ASP A 1 73 ? 13.148 -44.739 -25.591 1.00 51.28 73 ASP A CA 1
ATOM 532 C C . ASP A 1 73 ? 13.310 -46.122 -24.958 1.00 51.28 73 ASP A C 1
ATOM 534 O O . ASP A 1 73 ? 14.230 -46.434 -24.205 1.00 51.28 73 ASP A O 1
ATOM 538 N N . LYS A 1 74 ? 12.334 -46.969 -25.288 1.00 51.94 74 LYS A N 1
ATOM 539 C CA . LYS A 1 74 ? 12.386 -48.420 -25.146 1.00 51.94 74 LYS A CA 1
ATOM 540 C C . LYS A 1 74 ? 13.667 -48.958 -25.791 1.00 51.94 74 LYS A C 1
ATOM 542 O O . LYS A 1 74 ? 13.755 -48.940 -27.023 1.00 51.94 74 LYS A O 1
ATOM 547 N N . LYS A 1 75 ? 14.560 -49.551 -24.990 1.00 46.69 75 LYS A N 1
ATOM 548 C CA . LYS A 1 75 ? 15.212 -50.859 -25.224 1.00 46.69 75 LYS A CA 1
ATOM 549 C C . LYS A 1 75 ? 16.207 -51.226 -24.131 1.00 46.69 75 LYS A C 1
ATOM 551 O O . LYS A 1 75 ? 16.993 -50.349 -23.728 1.00 46.69 75 LYS A O 1
#

Sequence (75 aa):
NDKEAIETAIGELEKAIKGNDKSEIEAKTQALIQASQKLMEAQQAKGQAGDAGQQAGGADDVVDAEFEEVKDDKK

Foldseek 3Di:
DLVVQLVVLVVQLVVVVVPDDPVSNVVSVVSNVVSVVVVVVVVVVVCVVDDPDDDPDDDPDPPDPPDPDPPPPDD

Secondary structure (DSSP, 8-state):
-HHHHHHHHHHHHHHHHHS--HHHHHHHHHHHHHHHHHHHHHHHHHHTTS---S---S----S--S---------